Protein AF-X6JZ96-F1 (afdb_monomer_lite)

Structure (mmCIF, N/CA/C/O backbone):
data_AF-X6JZ96-F1
#
_entry.id   AF-X6JZ96-F1
#
loop_
_atom_site.group_PDB
_atom_site.id
_atom_site.type_symbol
_atom_site.label_atom_id
_atom_site.label_alt_id
_atom_site.label_comp_id
_atom_site.label_asym_id
_atom_site.label_entity_id
_atom_site.label_seq_id
_atom_site.pdbx_PDB_ins_code
_atom_site.Cartn_x
_atom_site.Cartn_y
_atom_site.Cartn_z
_atom_site.occupancy
_atom_site.B_iso_or_equiv
_atom_site.auth_seq_id
_atom_site.auth_comp_id
_atom_site.auth_asym_id
_atom_site.auth_atom_id
_atom_site.pdbx_PDB_model_num
ATOM 1 N N . MET A 1 1 ? -22.396 -1.775 2.240 1.00 50.94 1 MET A N 1
ATOM 2 C CA . MET A 1 1 ? -21.436 -2.894 2.344 1.00 50.94 1 MET A CA 1
ATOM 3 C C . MET A 1 1 ? -20.154 -2.355 2.966 1.00 50.94 1 MET A C 1
ATOM 5 O O . MET A 1 1 ? -19.802 -1.221 2.653 1.00 50.94 1 MET A O 1
ATOM 9 N N . ASP A 1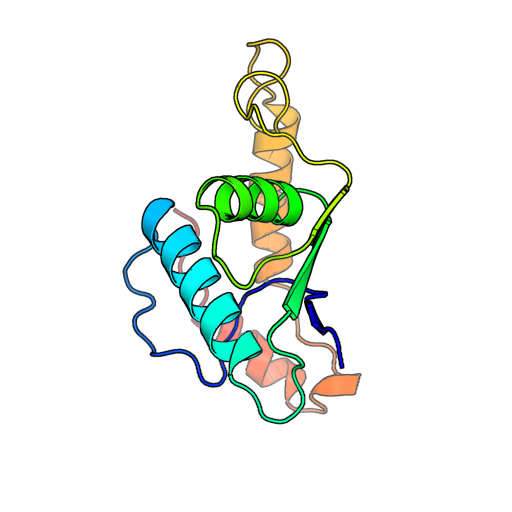 2 ? -19.501 -3.097 3.863 1.00 57.56 2 ASP A N 1
ATOM 10 C CA . ASP A 1 2 ? -18.185 -2.698 4.386 1.00 57.56 2 ASP A CA 1
ATOM 11 C C . ASP A 1 2 ? -17.132 -2.923 3.289 1.00 57.56 2 ASP A C 1
ATOM 13 O O . ASP A 1 2 ? -17.103 -3.983 2.660 1.00 57.56 2 ASP A O 1
ATOM 17 N N . ILE A 1 3 ? -16.306 -1.913 3.002 1.00 61.19 3 ILE A N 1
ATOM 18 C CA . ILE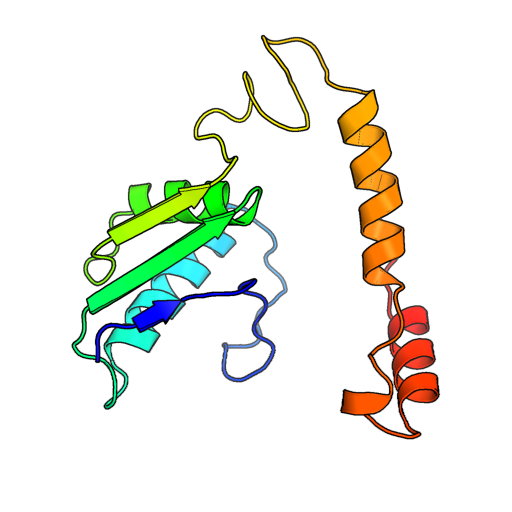 A 1 3 ? -15.323 -1.984 1.911 1.00 61.19 3 ILE A CA 1
ATOM 19 C C . ILE A 1 3 ? -13.994 -2.469 2.473 1.00 61.19 3 ILE A C 1
ATOM 21 O O . ILE A 1 3 ? -13.367 -1.767 3.267 1.00 61.19 3 ILE A O 1
ATOM 25 N N . LEU A 1 4 ? -13.522 -3.620 1.991 1.00 57.94 4 LEU A N 1
ATOM 26 C CA . LEU A 1 4 ? -12.120 -3.996 2.110 1.00 57.94 4 LEU A CA 1
ATOM 27 C C . LEU A 1 4 ? -11.374 -3.506 0.874 1.00 57.94 4 LEU A C 1
ATOM 29 O O . LEU A 1 4 ? -11.563 -4.030 -0.224 1.00 57.94 4 LEU A O 1
ATOM 33 N N . VAL A 1 5 ? -10.503 -2.513 1.035 1.00 62.81 5 VAL A N 1
ATOM 34 C CA . VAL A 1 5 ? -9.641 -2.110 -0.077 1.00 62.81 5 VAL A CA 1
ATOM 35 C C . VAL A 1 5 ? -8.593 -3.206 -0.259 1.00 62.81 5 VAL A C 1
ATOM 37 O O . VAL A 1 5 ? -7.741 -3.380 0.612 1.00 62.81 5 VAL A O 1
ATOM 40 N N . TYR A 1 6 ? -8.628 -3.916 -1.389 1.00 35.44 6 TYR A N 1
ATOM 41 C CA . TYR A 1 6 ? -7.654 -4.933 -1.799 1.00 35.44 6 TYR A CA 1
ATOM 42 C C . TYR A 1 6 ? -6.968 -4.482 -3.098 1.00 35.44 6 TYR A C 1
ATOM 44 O O . TYR A 1 6 ? -7.639 -4.242 -4.096 1.00 35.44 6 TYR A O 1
ATOM 52 N N . GLY A 1 7 ? -5.640 -4.326 -3.085 1.00 36.12 7 GLY A N 1
ATOM 53 C CA . GLY A 1 7 ? -4.853 -3.912 -4.260 1.00 36.12 7 GLY A CA 1
ATOM 54 C C . GLY A 1 7 ? -3.882 -2.756 -3.993 1.00 36.12 7 GLY A C 1
ATOM 55 O O . GLY A 1 7 ? -3.966 -2.077 -2.970 1.00 36.12 7 GLY A O 1
ATOM 56 N N . ARG A 1 8 ? -2.918 -2.539 -4.903 1.00 37.44 8 ARG A N 1
ATOM 57 C CA . ARG A 1 8 ? -2.027 -1.363 -4.861 1.00 37.44 8 ARG A CA 1
ATOM 58 C C . ARG A 1 8 ? -2.883 -0.107 -5.042 1.00 37.44 8 ARG A C 1
ATOM 60 O O . ARG A 1 8 ? -3.602 -0.013 -6.030 1.00 37.44 8 ARG A O 1
ATOM 67 N N . ILE A 1 9 ? -2.788 0.863 -4.132 1.00 37.19 9 ILE A N 1
ATOM 68 C CA . ILE A 1 9 ? -3.301 2.212 -4.406 1.00 37.19 9 ILE A CA 1
ATOM 69 C C . ILE A 1 9 ? -2.297 2.866 -5.360 1.00 37.19 9 ILE A C 1
ATOM 71 O O . ILE A 1 9 ? -1.333 3.486 -4.932 1.00 37.19 9 ILE A O 1
ATOM 75 N N . PHE A 1 10 ? -2.491 2.638 -6.653 1.00 29.95 10 PHE A N 1
ATOM 76 C CA . PHE A 1 10 ? -2.060 3.531 -7.722 1.00 29.95 10 PHE A CA 1
ATOM 77 C C . PHE A 1 10 ? -3.322 3.772 -8.547 1.00 29.95 10 PHE A C 1
ATOM 79 O O . PHE A 1 10 ? -3.810 2.860 -9.213 1.00 29.95 10 PHE A O 1
ATOM 86 N N . GLY A 1 11 ? -3.934 4.943 -8.391 1.00 27.78 11 GLY A N 1
ATOM 87 C CA . GLY A 1 11 ? -5.224 5.257 -8.996 1.00 27.78 11 GLY A CA 1
ATOM 88 C C . GLY A 1 11 ? -5.088 6.318 -10.076 1.00 27.78 11 GLY A C 1
ATOM 89 O O . GLY A 1 11 ? -5.001 7.494 -9.764 1.00 27.78 11 GLY A O 1
ATOM 90 N N . ASP A 1 12 ? -5.149 5.890 -11.335 1.00 29.58 12 ASP A N 1
ATOM 91 C CA . ASP A 1 12 ? -5.189 6.754 -12.526 1.00 29.58 12 ASP A CA 1
ATOM 92 C C . ASP A 1 12 ? -6.625 7.067 -13.001 1.00 29.58 12 ASP A C 1
ATOM 94 O O . ASP A 1 12 ? -6.845 7.555 -14.109 1.00 29.58 12 ASP A O 1
ATOM 98 N N . ARG A 1 13 ? -7.660 6.786 -12.196 1.00 25.98 13 ARG A N 1
ATOM 99 C CA . ARG A 1 13 ? -9.046 7.138 -12.551 1.00 25.98 13 ARG A CA 1
ATOM 100 C C . ARG A 1 13 ? -9.780 7.762 -11.373 1.00 25.98 13 ARG A C 1
ATOM 102 O O . ARG A 1 13 ? -10.139 7.072 -10.427 1.00 25.98 13 ARG A O 1
ATOM 109 N N . GLY A 1 14 ? -10.022 9.068 -11.478 1.00 33.25 14 GLY A N 1
ATOM 110 C CA . GLY A 1 14 ? -10.902 9.827 -10.582 1.00 33.25 14 GLY A CA 1
ATOM 111 C C . GLY A 1 14 ? -10.227 10.536 -9.405 1.00 33.25 14 GLY A C 1
ATOM 112 O O . GLY A 1 14 ? -10.924 11.211 -8.658 1.00 33.25 14 GLY A O 1
ATOM 113 N N . ILE A 1 15 ? -8.904 10.425 -9.253 1.00 43.12 15 ILE A N 1
ATOM 114 C CA . ILE A 1 15 ? -8.129 11.162 -8.242 1.00 43.12 15 ILE A CA 1
ATOM 115 C C . ILE A 1 15 ? -7.719 12.529 -8.830 1.00 43.12 15 ILE A C 1
ATOM 117 O O . ILE A 1 15 ? -7.327 12.572 -10.004 1.00 43.12 15 ILE A O 1
ATOM 121 N N . PRO A 1 16 ? -7.816 13.650 -8.086 1.00 31.16 16 PRO A N 1
ATOM 122 C CA . PRO A 1 16 ? -7.248 14.931 -8.506 1.00 31.16 16 PRO A CA 1
ATOM 123 C C . PRO A 1 16 ? -5.782 14.770 -8.945 1.00 31.16 16 PRO A C 1
ATOM 125 O O . PRO A 1 16 ? -4.947 14.244 -8.217 1.00 31.16 16 PRO A O 1
ATOM 128 N N . ARG A 1 17 ? -5.483 15.181 -10.183 1.00 34.72 17 ARG A N 1
ATOM 129 C CA . ARG A 1 17 ? -4.255 14.854 -10.934 1.00 34.72 17 ARG A CA 1
ATOM 130 C C . ARG A 1 17 ? -3.008 15.662 -10.537 1.00 34.72 17 ARG A C 1
ATOM 132 O O . ARG A 1 17 ? -2.271 16.086 -11.427 1.00 34.72 17 ARG A O 1
ATOM 139 N N . ASP A 1 18 ? -2.731 15.886 -9.256 1.00 35.22 18 ASP A N 1
ATOM 140 C CA . ASP A 1 18 ? -1.465 16.530 -8.864 1.00 35.22 18 ASP A CA 1
ATOM 141 C C . ASP A 1 18 ? -0.425 15.519 -8.358 1.00 35.22 18 ASP A C 1
ATOM 143 O O . ASP A 1 18 ? -0.061 15.466 -7.187 1.00 35.22 18 ASP A O 1
ATOM 147 N N . CYS A 1 19 ? 0.088 14.696 -9.277 1.00 33.16 19 CYS A N 1
ATOM 148 C CA . CYS A 1 19 ? 1.162 13.731 -9.010 1.00 33.16 19 CYS A CA 1
ATOM 149 C C . CYS A 1 19 ? 2.563 14.366 -8.864 1.00 33.16 19 CYS A C 1
ATOM 151 O O . CYS A 1 19 ? 3.560 13.647 -8.910 1.00 33.16 19 CYS A O 1
ATOM 153 N N . ARG A 1 20 ? 2.701 15.691 -8.692 1.00 31.42 20 ARG A N 1
ATOM 154 C CA . ARG A 1 20 ? 4.025 16.353 -8.635 1.00 31.42 20 ARG A CA 1
ATOM 155 C C . ARG A 1 20 ? 4.663 16.407 -7.245 1.00 31.42 20 ARG A C 1
ATOM 157 O O . ARG A 1 20 ? 5.652 17.112 -7.053 1.00 31.42 20 ARG A O 1
ATOM 164 N N . ARG A 1 21 ? 4.140 15.677 -6.258 1.00 34.50 21 ARG A N 1
ATOM 165 C CA . ARG A 1 21 ? 4.543 15.844 -4.854 1.00 34.50 21 ARG A CA 1
ATOM 166 C C . ARG A 1 21 ? 4.821 14.502 -4.165 1.00 34.50 21 ARG A C 1
ATOM 168 O O . ARG A 1 21 ? 4.066 14.044 -3.321 1.00 34.50 21 ARG A O 1
ATOM 175 N N . THR A 1 22 ? 5.953 13.881 -4.483 1.00 39.94 22 THR A N 1
ATOM 176 C CA . THR A 1 22 ? 6.376 12.531 -4.047 1.00 39.94 22 THR A CA 1
ATOM 177 C C . THR A 1 22 ? 6.879 12.422 -2.594 1.00 39.94 22 THR A C 1
ATOM 179 O O . THR A 1 22 ? 7.699 11.557 -2.291 1.00 39.94 22 THR A O 1
ATOM 182 N N . SER A 1 23 ? 6.427 13.273 -1.665 1.00 49.75 23 SER A N 1
ATOM 183 C CA . SER A 1 23 ? 6.821 13.150 -0.252 1.00 49.75 23 SER A CA 1
ATOM 184 C C . SER A 1 23 ? 6.033 12.030 0.446 1.00 49.75 23 SER A C 1
ATOM 186 O O . SER A 1 23 ? 4.896 11.725 0.083 1.00 49.75 23 SER A O 1
ATOM 188 N N . MET A 1 24 ? 6.624 11.404 1.468 1.00 52.19 24 MET A N 1
ATOM 189 C CA . MET A 1 24 ? 5.958 10.364 2.267 1.00 52.19 24 MET A CA 1
ATOM 190 C C . MET A 1 24 ? 4.703 10.884 2.986 1.00 52.19 24 MET A C 1
ATOM 192 O O . MET A 1 24 ? 3.741 10.139 3.155 1.00 52.19 24 MET A O 1
ATOM 196 N N . LEU A 1 25 ? 4.713 12.161 3.382 1.00 56.62 25 LEU A N 1
ATOM 197 C CA . LEU A 1 25 ? 3.585 12.829 4.033 1.00 56.62 25 LEU A CA 1
ATOM 198 C C . LEU A 1 25 ? 2.404 12.969 3.071 1.00 56.62 25 LEU A C 1
ATOM 200 O O . LEU A 1 25 ? 1.292 12.584 3.420 1.00 56.62 25 LEU A O 1
ATOM 204 N N . ASN A 1 26 ? 2.672 13.377 1.828 1.00 69.38 26 ASN A N 1
ATOM 205 C CA . ASN A 1 26 ? 1.629 13.519 0.813 1.00 69.38 26 ASN A CA 1
ATOM 206 C C . ASN A 1 26 ? 0.944 12.174 0.527 1.00 69.38 26 ASN A C 1
ATOM 208 O O . ASN A 1 26 ? -0.273 12.113 0.452 1.00 69.38 26 ASN A O 1
ATOM 212 N N . LYS A 1 27 ? 1.698 11.063 0.497 1.00 67.69 27 LYS A N 1
ATOM 213 C CA . LYS A 1 27 ? 1.118 9.718 0.304 1.00 67.69 27 LYS A CA 1
ATOM 214 C C . LYS A 1 27 ? 0.155 9.299 1.422 1.00 67.69 27 LYS A C 1
ATOM 216 O O . LYS A 1 27 ? -0.770 8.528 1.172 1.00 67.69 27 LYS A O 1
ATOM 221 N N . GLN A 1 28 ? 0.389 9.742 2.659 1.00 79.25 28 GLN A N 1
ATOM 222 C CA . GLN A 1 28 ? -0.527 9.466 3.770 1.00 79.25 28 GLN A CA 1
ATOM 223 C C . GLN A 1 28 ? -1.779 10.336 3.683 1.00 79.25 28 GLN A C 1
ATOM 225 O O . GLN A 1 28 ? -2.872 9.844 3.955 1.00 79.25 28 GLN A O 1
ATOM 230 N N . ASP A 1 29 ? -1.623 11.598 3.285 1.00 84.12 29 ASP A N 1
ATOM 231 C CA . ASP A 1 29 ? -2.743 12.521 3.107 1.00 84.12 29 ASP A CA 1
ATOM 232 C C . ASP A 1 29 ? -3.653 12.059 1.954 1.00 84.12 29 ASP A C 1
ATOM 234 O O . ASP A 1 29 ? -4.860 11.927 2.158 1.00 84.12 29 ASP A O 1
ATOM 238 N N . ASP A 1 30 ? -3.076 11.655 0.816 1.00 84.06 30 ASP A N 1
ATOM 239 C CA . ASP A 1 30 ? -3.803 11.033 -0.302 1.00 84.06 30 ASP A CA 1
ATOM 240 C C . ASP A 1 30 ? -4.557 9.774 0.160 1.00 84.06 30 ASP A C 1
ATOM 242 O O . ASP A 1 30 ? -5.719 9.543 -0.178 1.00 84.06 30 ASP A O 1
ATOM 246 N N . GLY A 1 31 ? -3.902 8.940 0.977 1.00 86.12 31 GLY A N 1
ATOM 247 C CA . GLY A 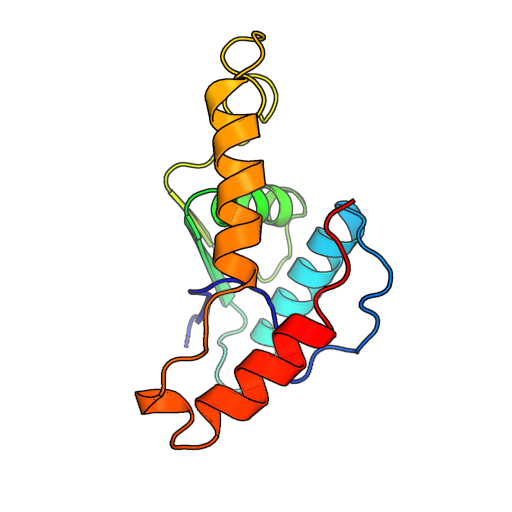1 31 ? -4.511 7.742 1.546 1.00 86.12 31 GLY A CA 1
ATOM 248 C C . GLY A 1 31 ? -5.722 8.057 2.428 1.00 86.12 31 GLY A C 1
ATOM 249 O O . GLY A 1 31 ? -6.745 7.373 2.334 1.00 86.12 31 GLY A O 1
ATOM 250 N N . ALA A 1 32 ? -5.628 9.093 3.264 1.00 90.06 32 ALA A N 1
ATOM 251 C CA . ALA A 1 32 ? -6.723 9.532 4.123 1.00 90.06 32 ALA A CA 1
ATOM 252 C C . ALA A 1 32 ? -7.881 10.113 3.300 1.00 90.06 32 ALA A C 1
ATOM 254 O O . ALA A 1 32 ? -9.041 9.794 3.569 1.00 90.06 32 ALA A O 1
ATOM 255 N N . GLU A 1 33 ? -7.579 10.894 2.260 1.00 90.44 33 GLU A N 1
ATOM 256 C CA . GLU A 1 33 ? -8.584 11.433 1.343 1.00 90.44 33 GLU A CA 1
ATOM 257 C C . GLU A 1 33 ? -9.351 10.313 0.631 1.00 90.44 33 GLU A C 1
ATOM 259 O O . GLU A 1 33 ? -10.582 10.344 0.579 1.00 90.44 33 GLU A O 1
ATOM 264 N N . ILE A 1 34 ? -8.648 9.283 0.152 1.00 89.56 34 ILE A N 1
ATOM 265 C CA . ILE A 1 34 ? -9.267 8.119 -0.492 1.00 89.56 34 ILE A CA 1
ATOM 266 C C . ILE A 1 34 ? -10.178 7.370 0.484 1.00 89.56 34 ILE A C 1
ATOM 268 O O . ILE A 1 34 ? -11.284 6.985 0.106 1.00 89.56 34 ILE A O 1
ATOM 272 N N . ILE A 1 35 ? -9.755 7.173 1.737 1.00 91.31 35 ILE A N 1
ATOM 273 C CA . ILE A 1 35 ? -10.589 6.535 2.769 1.00 91.31 35 ILE A CA 1
ATOM 274 C C . ILE A 1 35 ? -11.868 7.343 3.005 1.00 91.31 35 ILE A C 1
ATOM 276 O O . ILE A 1 35 ? -12.964 6.776 2.984 1.00 91.31 35 ILE A O 1
ATOM 280 N N . ALA A 1 36 ? -11.744 8.660 3.161 1.00 93.19 36 ALA A N 1
ATOM 281 C CA . ALA A 1 36 ? -12.887 9.540 3.359 1.00 93.19 36 ALA A CA 1
ATOM 282 C C . ALA A 1 36 ? -13.808 9.553 2.125 1.00 93.19 36 ALA A C 1
ATOM 284 O O . ALA A 1 36 ? -15.033 9.542 2.253 1.00 93.19 36 ALA A O 1
ATOM 285 N N . TRP A 1 37 ? -13.242 9.546 0.915 1.00 93.25 37 TRP A N 1
ATOM 286 C CA . TRP A 1 37 ? -14.006 9.469 -0.328 1.00 93.25 37 TRP A CA 1
ATOM 287 C C . TRP A 1 37 ? -14.772 8.150 -0.447 1.00 93.25 37 TRP A C 1
ATOM 289 O O . TRP A 1 37 ? -15.966 8.179 -0.746 1.00 93.25 37 TRP A O 1
ATOM 299 N N . LEU A 1 38 ? -14.126 7.013 -0.161 1.00 91.12 38 LEU A N 1
ATOM 300 C CA . LEU A 1 38 ? -14.751 5.687 -0.170 1.00 91.12 38 LEU A CA 1
ATOM 301 C C . LEU A 1 38 ? -15.929 5.625 0.803 1.00 91.12 38 LEU A C 1
ATOM 303 O O . LEU A 1 38 ? -16.998 5.137 0.443 1.00 91.12 38 LEU A O 1
ATOM 307 N N . ALA A 1 39 ? -15.756 6.175 2.004 1.00 94.50 39 ALA A N 1
ATOM 308 C CA . ALA A 1 39 ? -16.787 6.197 3.033 1.00 94.50 39 ALA A CA 1
ATOM 309 C C . ALA A 1 39 ? -18.046 6.988 2.634 1.00 94.50 39 ALA A C 1
ATOM 311 O O . ALA A 1 39 ? -19.129 6.696 3.138 1.00 94.50 39 ALA A O 1
ATOM 312 N N . ARG A 1 40 ? -17.924 7.958 1.715 1.00 94.56 40 ARG A N 1
ATOM 313 C CA . ARG A 1 40 ? -19.047 8.767 1.204 1.00 94.56 40 ARG A CA 1
ATOM 314 C C . ARG A 1 40 ? -19.787 8.140 0.023 1.00 94.56 40 ARG A C 1
ATOM 316 O O . ARG A 1 40 ? -20.786 8.698 -0.424 1.00 94.56 40 ARG A O 1
ATOM 323 N N . GLN A 1 41 ? -19.311 7.021 -0.519 1.00 94.62 41 GLN A N 1
ATOM 324 C CA . GLN A 1 41 ? -19.958 6.408 -1.676 1.00 94.62 41 GLN A CA 1
ATOM 325 C C . GLN A 1 41 ? -21.289 5.746 -1.286 1.00 94.62 41 GLN A C 1
ATOM 327 O O . GLN A 1 41 ? -21.364 5.132 -0.223 1.00 94.62 41 GLN A O 1
ATOM 332 N N . PRO A 1 42 ? -22.328 5.781 -2.144 1.00 92.69 42 PRO A N 1
ATOM 333 C CA . PRO A 1 42 ? -23.672 5.290 -1.799 1.00 92.69 42 PRO A CA 1
ATOM 334 C C . PRO A 1 42 ? -23.731 3.780 -1.516 1.00 92.69 42 PRO A C 1
ATOM 336 O O . PRO A 1 42 ? -24.668 3.289 -0.895 1.00 92.69 42 PRO A O 1
ATOM 339 N N . TRP A 1 43 ? -22.726 3.031 -1.968 1.00 90.25 43 TRP A N 1
ATOM 340 C CA . TRP A 1 43 ? -22.573 1.594 -1.735 1.00 90.25 43 TRP A CA 1
ATOM 341 C C . TRP A 1 43 ? -21.739 1.267 -0.476 1.00 90.25 43 TRP A C 1
ATOM 343 O O . TRP A 1 43 ? -21.702 0.110 -0.034 1.00 90.25 43 TRP A O 1
ATOM 353 N N . CYS A 1 44 ? -21.109 2.271 0.139 1.00 93.00 44 CYS A N 1
ATOM 354 C CA . CYS A 1 44 ? -20.365 2.145 1.387 1.00 93.00 44 CYS A CA 1
ATOM 355 C C . CYS A 1 44 ? -21.271 2.368 2.603 1.00 93.00 44 CYS A C 1
ATOM 357 O O . CYS A 1 44 ? -22.157 3.213 2.601 1.00 93.00 44 CYS A O 1
ATOM 359 N N . THR A 1 45 ? -21.014 1.644 3.687 1.00 92.38 45 THR A N 1
ATOM 360 C CA . THR A 1 45 ? -21.638 1.864 5.007 1.00 92.38 45 THR A CA 1
ATOM 361 C C . THR A 1 45 ? -20.995 3.003 5.810 1.00 92.38 45 THR A C 1
ATOM 363 O O . THR A 1 45 ? -21.322 3.178 6.984 1.00 92.38 45 THR A O 1
ATOM 366 N N . GLY A 1 46 ? -20.030 3.726 5.235 1.00 92.69 46 GLY A N 1
ATOM 367 C CA . GLY A 1 46 ? -19.173 4.677 5.950 1.00 92.69 46 GLY A CA 1
ATOM 368 C C . GLY A 1 46 ? -18.043 4.026 6.760 1.00 92.69 46 GLY A C 1
ATOM 369 O O . GLY A 1 46 ? -17.298 4.726 7.443 1.00 92.69 46 GLY A O 1
ATOM 370 N N . ARG A 1 47 ? -17.900 2.693 6.708 1.00 95.94 47 ARG A N 1
ATOM 371 C CA . ARG A 1 47 ? -16.811 1.945 7.356 1.00 95.94 47 ARG A CA 1
ATOM 372 C C . ARG A 1 47 ? -15.871 1.373 6.302 1.00 95.94 47 ARG A C 1
ATOM 374 O O . ARG A 1 47 ? -16.297 0.634 5.413 1.00 95.94 47 ARG A O 1
ATOM 381 N N . VAL A 1 48 ? -14.585 1.689 6.430 1.00 94.00 48 VAL A N 1
ATOM 382 C CA . VAL A 1 48 ? -13.534 1.243 5.512 1.00 94.00 48 VAL A CA 1
ATOM 383 C C . VAL A 1 48 ? -12.531 0.374 6.262 1.00 94.00 48 VAL A C 1
ATOM 385 O O . VAL A 1 48 ? -12.126 0.692 7.381 1.00 94.00 48 VAL A O 1
ATOM 388 N N . GLY A 1 49 ? -12.125 -0.731 5.641 1.00 92.38 49 GLY A N 1
ATOM 389 C CA . GLY A 1 49 ? -11.029 -1.580 6.090 1.00 92.38 49 GLY A CA 1
ATOM 390 C C . GLY A 1 49 ? -9.911 -1.659 5.051 1.00 92.38 49 GLY A C 1
ATOM 391 O O . GLY A 1 49 ? -10.143 -1.521 3.846 1.00 92.38 49 GLY A O 1
ATOM 392 N N . MET A 1 50 ? -8.685 -1.920 5.503 1.00 90.38 50 MET A N 1
ATOM 393 C CA . MET A 1 50 ? -7.528 -2.113 4.623 1.00 90.38 50 MET A CA 1
ATOM 394 C C . MET A 1 50 ? -6.906 -3.490 4.817 1.00 90.38 50 MET A C 1
ATOM 396 O O . MET A 1 50 ? -6.576 -3.873 5.932 1.00 90.38 50 MET A O 1
ATOM 400 N N . PHE A 1 51 ? -6.657 -4.199 3.718 1.00 90.12 51 PHE A N 1
ATOM 401 C CA . PHE A 1 51 ? -5.812 -5.392 3.712 1.00 90.12 51 PHE A CA 1
ATOM 402 C C . PHE A 1 51 ? -4.598 -5.156 2.817 1.00 90.12 51 PHE A C 1
ATOM 404 O O . PHE A 1 51 ? -4.748 -4.796 1.642 1.00 90.12 51 PHE A O 1
ATOM 411 N N . ARG A 1 52 ? -3.385 -5.347 3.340 1.00 83.44 52 ARG A N 1
ATOM 412 C CA . ARG A 1 52 ? -2.151 -5.126 2.577 1.00 83.44 52 ARG A CA 1
ATOM 413 C C . ARG A 1 52 ? -1.018 -6.067 2.988 1.00 83.44 52 ARG A C 1
ATOM 415 O O . ARG A 1 52 ? -0.928 -6.507 4.126 1.00 83.44 52 ARG A O 1
ATOM 422 N N . ARG A 1 53 ? -0.104 -6.315 2.046 1.00 84.31 53 ARG A N 1
ATOM 423 C CA . ARG A 1 53 ? 1.122 -7.098 2.250 1.00 84.31 53 ARG A CA 1
ATOM 424 C C . ARG A 1 53 ? 2.359 -6.253 1.944 1.00 84.31 53 ARG A C 1
ATOM 426 O O . ARG A 1 53 ? 2.297 -5.415 1.039 1.00 84.31 53 ARG A O 1
ATOM 433 N N . SER A 1 54 ? 3.479 -6.525 2.616 1.00 85.31 54 SER A N 1
ATOM 434 C CA . SER A 1 54 ? 4.791 -5.932 2.309 1.00 85.31 54 SER A CA 1
ATOM 435 C C . SER A 1 54 ? 4.744 -4.398 2.380 1.00 85.31 54 SER A C 1
ATOM 437 O O . SER A 1 54 ? 4.180 -3.856 3.330 1.00 85.31 54 SER A O 1
ATOM 439 N N . TRP A 1 55 ? 5.263 -3.688 1.377 1.00 80.75 55 TRP A N 1
ATOM 440 C CA . TRP A 1 55 ? 5.231 -2.225 1.272 1.00 80.75 55 TRP A CA 1
ATOM 441 C C . TRP A 1 55 ? 3.848 -1.622 1.512 1.00 80.75 55 TRP A C 1
ATOM 443 O O . TRP A 1 55 ? 3.713 -0.615 2.200 1.00 80.75 55 TRP A O 1
ATOM 453 N N . GLY A 1 56 ? 2.797 -2.272 1.004 1.00 81.12 56 GLY A N 1
ATOM 454 C CA . GLY A 1 56 ? 1.433 -1.819 1.250 1.00 81.12 56 GLY A CA 1
ATOM 455 C C . GLY A 1 56 ? 1.025 -1.933 2.722 1.00 81.12 56 GLY A C 1
ATOM 456 O O . GLY A 1 56 ? 0.203 -1.146 3.180 1.00 81.12 56 GLY A O 1
ATOM 457 N N . GLY A 1 57 ? 1.556 -2.921 3.449 1.00 85.19 57 GLY A N 1
ATOM 458 C CA . GLY A 1 57 ? 1.310 -3.108 4.881 1.00 85.19 57 GLY A CA 1
ATOM 459 C C . GLY A 1 57 ? 1.945 -1.991 5.705 1.00 85.19 57 GLY A C 1
ATOM 460 O O . GLY A 1 57 ? 1.276 -1.420 6.559 1.00 85.19 57 GLY A O 1
ATOM 461 N N . VAL A 1 58 ? 3.168 -1.582 5.351 1.00 85.94 58 VAL A N 1
ATOM 462 C CA . VAL A 1 58 ? 3.835 -0.406 5.939 1.00 85.94 58 VAL A CA 1
ATOM 463 C C . VAL A 1 58 ? 2.987 0.855 5.730 1.00 85.94 58 VAL A C 1
ATOM 465 O O . VAL A 1 58 ? 2.744 1.608 6.671 1.00 85.94 58 VAL A O 1
ATOM 468 N N . SER A 1 59 ? 2.461 1.066 4.517 1.00 86.00 59 SER A N 1
ATOM 469 C CA . SER A 1 59 ? 1.560 2.196 4.243 1.00 86.00 59 SER A CA 1
ATOM 470 C C . SER A 1 59 ? 0.260 2.131 5.052 1.00 86.00 59 SER A C 1
ATOM 472 O O . SER A 1 59 ? -0.227 3.165 5.498 1.00 86.00 59 SER A O 1
ATOM 474 N N . ALA A 1 60 ? -0.305 0.937 5.265 1.00 89.00 60 ALA A N 1
ATOM 475 C CA . ALA A 1 60 ? -1.507 0.766 6.080 1.00 89.00 60 ALA A CA 1
ATOM 476 C C . ALA A 1 60 ? -1.254 1.086 7.563 1.00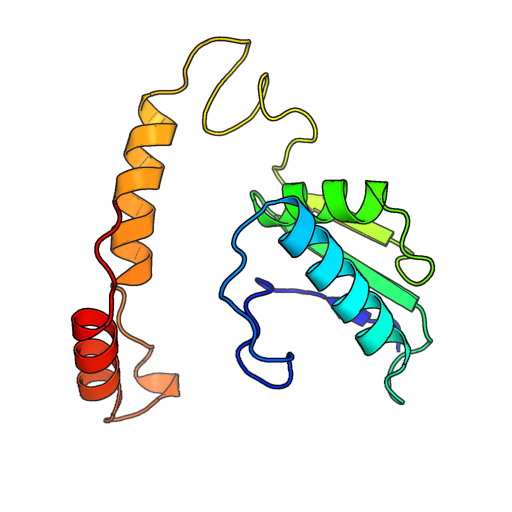 89.00 60 ALA A C 1
ATOM 478 O O . ALA A 1 60 ? -2.085 1.749 8.178 1.00 89.00 60 ALA A O 1
ATOM 479 N N . LEU A 1 61 ? -0.102 0.681 8.114 1.00 90.31 61 LEU A N 1
ATOM 480 C CA . LEU A 1 61 ? 0.313 1.025 9.481 1.00 90.31 61 LEU A CA 1
ATOM 481 C C . LEU A 1 61 ? 0.464 2.542 9.652 1.00 90.31 61 LEU A C 1
ATOM 483 O O . LEU A 1 61 ? -0.088 3.125 10.583 1.00 90.31 61 LEU A O 1
ATOM 487 N N . GLN A 1 62 ? 1.142 3.199 8.711 1.00 88.8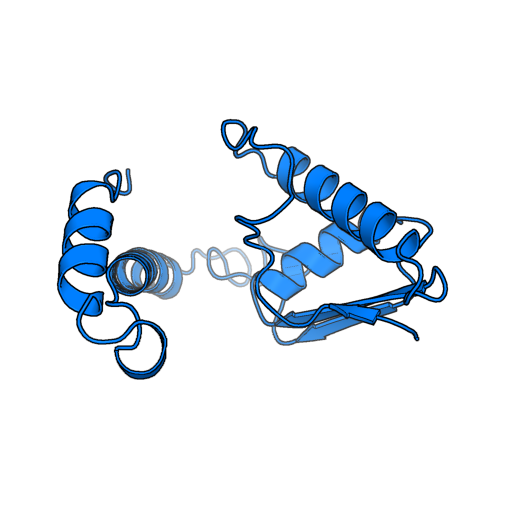8 62 GLN A N 1
ATOM 488 C CA . GLN A 1 62 ? 1.331 4.652 8.730 1.00 88.88 62 GLN A CA 1
ATOM 489 C C . GLN A 1 62 ? 0.012 5.414 8.621 1.00 88.88 62 GLN A C 1
ATOM 491 O O . GLN A 1 62 ? -0.213 6.383 9.343 1.00 88.88 62 GLN A O 1
ATOM 496 N N . LEU A 1 63 ? -0.883 4.962 7.744 1.00 90.06 63 LEU A N 1
ATOM 497 C CA . LEU A 1 63 ? -2.190 5.581 7.589 1.00 90.06 63 LEU A CA 1
ATOM 498 C C . LEU A 1 63 ? -3.069 5.355 8.825 1.00 90.06 63 LEU A C 1
ATOM 500 O O . LEU A 1 63 ? -3.734 6.281 9.274 1.00 90.06 63 LEU A O 1
ATOM 504 N N . ALA A 1 64 ? -3.020 4.172 9.440 1.00 91.38 64 ALA A N 1
ATOM 505 C CA . ALA A 1 64 ? -3.709 3.913 10.702 1.00 91.38 64 ALA A CA 1
ATOM 506 C C . ALA A 1 64 ? -3.183 4.781 11.855 1.00 91.38 64 ALA A C 1
ATOM 508 O O . ALA A 1 64 ? -3.978 5.241 12.675 1.00 91.38 64 ALA A O 1
ATOM 509 N N . ALA A 1 65 ? -1.881 5.087 11.886 1.00 91.81 65 ALA A N 1
ATOM 510 C CA . ALA A 1 65 ? -1.302 6.002 12.872 1.00 91.81 65 ALA A CA 1
ATOM 511 C C . ALA A 1 65 ? -1.885 7.427 12.780 1.00 91.81 65 ALA A C 1
ATOM 513 O O . ALA A 1 65 ? -1.980 8.119 13.794 1.00 91.81 65 ALA A O 1
ATOM 514 N N . ARG A 1 66 ? -2.354 7.849 11.595 1.00 91.12 66 ARG A N 1
ATOM 515 C CA . ARG A 1 66 ? -3.067 9.125 11.385 1.00 91.12 66 ARG A CA 1
ATOM 516 C C . ARG A 1 66 ? -4.517 9.107 11.882 1.00 91.12 66 ARG A C 1
ATOM 518 O O . ARG A 1 66 ? -5.143 10.160 11.932 1.00 91.12 66 ARG A O 1
ATOM 525 N N . ARG A 1 67 ? -5.040 7.935 12.260 1.00 93.06 67 ARG A N 1
ATOM 526 C CA . ARG A 1 67 ? -6.402 7.710 12.773 1.00 93.06 67 ARG A CA 1
ATOM 527 C C . ARG A 1 67 ? -7.525 8.330 11.913 1.00 93.06 67 ARG A C 1
ATOM 529 O O . ARG A 1 67 ? -8.356 9.054 12.465 1.00 93.06 67 ARG A O 1
ATOM 536 N N . PRO A 1 68 ? -7.605 8.051 10.594 1.00 93.88 68 PRO A N 1
ATOM 537 C CA . PRO A 1 68 ? -8.759 8.457 9.797 1.00 93.88 68 PRO A CA 1
ATOM 538 C C . PRO A 1 68 ? -10.046 7.912 10.431 1.00 93.88 68 PRO A C 1
ATOM 540 O O . PRO A 1 68 ? -10.108 6.712 10.723 1.00 93.88 68 PRO A O 1
ATOM 543 N N . PRO A 1 69 ? -11.071 8.746 10.667 1.00 95.25 69 PRO A N 1
ATOM 544 C CA . PRO A 1 69 ? -12.238 8.332 11.434 1.00 95.25 69 PRO A CA 1
ATOM 545 C C . PRO A 1 69 ? -13.028 7.213 10.751 1.00 95.25 69 PRO A C 1
ATOM 547 O O . PRO A 1 69 ? -13.684 6.431 11.436 1.00 95.25 69 PRO A O 1
ATOM 550 N N . GLU A 1 70 ? -12.962 7.085 9.429 1.00 95.56 70 GLU A N 1
ATOM 551 C CA . GLU A 1 70 ? -13.673 6.066 8.658 1.00 95.56 70 GLU A CA 1
ATOM 552 C C . GLU A 1 70 ? -12.915 4.730 8.574 1.00 95.56 70 GLU A C 1
ATOM 554 O O . GLU A 1 70 ? -13.525 3.704 8.259 1.00 95.56 70 GLU A O 1
ATOM 559 N N . LEU A 1 71 ? -11.617 4.708 8.911 1.00 95.44 71 LEU A N 1
ATOM 560 C CA . LEU A 1 71 ? -10.792 3.499 8.919 1.00 95.44 71 LEU A CA 1
ATOM 561 C C . LEU A 1 71 ? -11.048 2.688 10.193 1.00 95.44 71 LEU A C 1
ATOM 563 O O . LEU A 1 71 ? -10.665 3.087 11.291 1.00 95.44 71 LEU A O 1
ATOM 567 N N . LYS A 1 72 ? -11.710 1.538 10.054 1.00 96.06 72 LYS A N 1
ATOM 568 C CA . LYS A 1 72 ? -12.155 0.722 11.198 1.00 96.06 72 LYS A CA 1
ATOM 569 C C . LYS A 1 72 ? -11.280 -0.490 11.478 1.00 96.06 72 LYS A C 1
ATOM 571 O O . LYS A 1 72 ? -11.268 -0.967 12.606 1.00 96.06 72 LYS A O 1
ATOM 576 N N . ALA A 1 73 ? -10.566 -0.989 10.473 1.00 93.81 73 ALA A N 1
ATOM 577 C CA . ALA A 1 73 ? -9.678 -2.132 10.630 1.00 93.81 73 ALA A CA 1
ATOM 578 C C . ALA A 1 73 ? -8.557 -2.116 9.588 1.00 93.81 73 ALA A C 1
ATOM 580 O O . ALA A 1 73 ? -8.769 -1.734 8.434 1.00 93.81 73 ALA A O 1
ATOM 581 N N . ILE A 1 74 ? -7.381 -2.598 9.989 1.00 93.44 74 ILE A N 1
ATOM 582 C CA . ILE A 1 74 ? -6.291 -2.933 9.076 1.00 93.44 74 ILE A CA 1
ATOM 583 C C . ILE A 1 74 ? -5.867 -4.384 9.289 1.00 93.44 74 ILE A C 1
ATOM 585 O O . ILE A 1 74 ? -5.887 -4.890 10.408 1.00 93.44 74 ILE A O 1
ATOM 589 N N . ILE A 1 75 ? -5.458 -5.037 8.210 1.00 93.00 75 ILE A N 1
ATOM 590 C CA . ILE A 1 75 ? -4.782 -6.329 8.223 1.00 93.00 75 ILE A CA 1
ATOM 591 C C . ILE A 1 75 ? -3.506 -6.164 7.408 1.00 93.00 75 ILE A C 1
ATOM 593 O O . ILE A 1 75 ? -3.554 -5.850 6.212 1.00 93.00 75 ILE A O 1
ATOM 597 N N . THR A 1 76 ? -2.366 -6.372 8.055 1.00 91.44 76 THR A N 1
ATOM 598 C CA . THR A 1 76 ? -1.047 -6.220 7.442 1.00 91.44 76 THR A CA 1
ATOM 599 C C . THR A 1 76 ? -0.276 -7.528 7.502 1.00 91.44 76 THR A C 1
ATOM 601 O O . THR A 1 76 ? -0.234 -8.179 8.541 1.00 91.44 76 THR A O 1
ATOM 604 N N . VAL A 1 77 ? 0.326 -7.927 6.381 1.00 90.25 77 VAL A N 1
ATOM 605 C CA . VAL A 1 77 ? 1.035 -9.209 6.241 1.00 90.25 77 VAL A CA 1
ATOM 606 C C . VAL A 1 77 ? 2.470 -8.966 5.773 1.00 90.25 77 VAL A C 1
ATOM 608 O O . VAL A 1 77 ? 2.678 -8.276 4.773 1.00 90.25 77 VAL A O 1
ATOM 611 N N . CYS A 1 78 ? 3.458 -9.560 6.451 1.00 87.50 78 CYS A N 1
ATOM 612 C CA . CYS A 1 78 ? 4.888 -9.435 6.119 1.00 87.50 78 CYS A CA 1
ATOM 613 C C . CYS A 1 78 ? 5.332 -7.970 5.935 1.00 87.50 78 CYS A C 1
ATOM 615 O O . CYS A 1 78 ? 5.911 -7.616 4.910 1.00 87.50 78 CYS A O 1
ATOM 617 N N . SER A 1 79 ? 4.971 -7.107 6.882 1.00 86.88 79 SER A N 1
ATOM 618 C CA . SER A 1 79 ? 5.329 -5.687 6.913 1.00 86.88 79 SER A CA 1
ATOM 619 C C . SER A 1 79 ? 5.923 -5.331 8.269 1.00 86.88 79 SER A C 1
ATOM 621 O O . SER A 1 79 ? 5.746 -6.088 9.218 1.00 86.88 79 SER A O 1
ATOM 623 N N . THR A 1 80 ? 6.545 -4.160 8.358 1.00 85.19 80 THR A N 1
ATOM 624 C CA . THR A 1 80 ? 7.141 -3.639 9.591 1.00 85.19 80 THR A CA 1
ATOM 625 C C . THR A 1 80 ? 6.618 -2.235 9.910 1.00 85.19 80 THR A C 1
ATOM 627 O O . THR A 1 80 ? 6.305 -1.461 8.997 1.00 85.19 80 THR A O 1
ATOM 630 N N . ASP A 1 81 ? 6.501 -1.913 11.194 1.00 85.25 81 ASP A N 1
ATOM 631 C CA . ASP A 1 81 ? 6.350 -0.556 11.722 1.00 85.25 81 ASP A CA 1
ATOM 632 C C . ASP A 1 81 ? 7.705 0.119 12.008 1.00 85.25 81 ASP A C 1
ATOM 634 O O . ASP A 1 81 ? 7.771 1.350 11.985 1.00 85.25 81 ASP A O 1
ATOM 638 N N . ASP A 1 82 ? 8.790 -0.653 12.148 1.00 84.69 82 ASP A N 1
ATOM 639 C CA . ASP A 1 82 ? 10.170 -0.167 12.248 1.00 84.69 82 ASP A CA 1
ATOM 640 C C . ASP A 1 82 ? 10.977 -0.495 10.980 1.00 84.69 82 ASP A C 1
ATOM 642 O O . ASP A 1 82 ? 11.336 -1.636 10.677 1.00 84.69 82 ASP A O 1
ATOM 646 N N . ARG A 1 83 ? 11.270 0.551 10.204 1.00 76.81 83 ARG A N 1
ATOM 647 C CA . ARG A 1 83 ? 11.981 0.425 8.927 1.00 76.81 83 ARG A CA 1
ATOM 648 C C . ARG A 1 83 ? 13.502 0.389 9.069 1.00 76.81 83 ARG A C 1
ATOM 650 O O . ARG A 1 83 ? 14.184 0.137 8.081 1.00 76.81 83 ARG A O 1
ATOM 657 N N . TYR A 1 84 ? 14.034 0.706 10.244 1.00 78.62 84 TYR A N 1
ATOM 658 C CA . TYR A 1 84 ? 15.470 0.685 10.491 1.00 78.62 84 TYR A CA 1
ATOM 659 C C . TYR A 1 84 ? 15.929 -0.675 11.015 1.00 78.62 84 TYR A C 1
ATOM 661 O O . TYR A 1 84 ? 17.042 -1.107 10.732 1.00 78.62 84 TYR A O 1
ATOM 669 N N . THR A 1 85 ? 15.091 -1.372 11.773 1.00 80.75 85 THR A N 1
ATOM 670 C CA . THR A 1 85 ? 15.462 -2.682 12.313 1.00 80.75 85 THR A CA 1
ATOM 671 C C . THR A 1 85 ? 15.057 -3.831 11.403 1.00 80.75 85 THR A C 1
ATOM 673 O O . THR A 1 85 ? 15.780 -4.821 11.381 1.00 80.75 85 THR A O 1
ATOM 676 N N . ASP A 1 86 ? 13.962 -3.702 10.639 1.00 75.38 86 ASP A N 1
ATOM 677 C CA . ASP A 1 86 ? 13.271 -4.861 10.051 1.00 75.38 86 ASP A CA 1
ATOM 678 C C . ASP A 1 86 ? 12.729 -4.630 8.617 1.00 75.38 86 ASP A C 1
ATOM 680 O O . ASP A 1 86 ? 11.675 -5.153 8.244 1.00 75.38 86 ASP A O 1
ATOM 684 N N . ASP A 1 87 ? 13.423 -3.845 7.782 1.00 79.50 87 ASP A N 1
ATOM 685 C CA . ASP A 1 87 ? 13.020 -3.564 6.387 1.00 79.50 87 ASP A CA 1
ATOM 686 C C . ASP A 1 87 ? 14.091 -3.963 5.362 1.00 79.50 87 ASP A C 1
ATOM 688 O O . ASP A 1 87 ? 15.226 -4.296 5.687 1.00 79.50 87 ASP A O 1
ATOM 692 N N . ALA A 1 88 ? 13.742 -3.870 4.077 1.00 75.56 88 ALA A N 1
ATOM 693 C CA . ALA A 1 88 ? 14.632 -4.154 2.953 1.00 75.56 88 ALA A CA 1
ATOM 694 C C . ALA A 1 88 ? 15.953 -3.357 2.953 1.00 75.56 88 ALA A C 1
ATOM 696 O O . ALA A 1 88 ? 16.875 -3.733 2.241 1.00 75.56 88 ALA A O 1
ATOM 697 N N . HIS A 1 89 ? 16.045 -2.261 3.712 1.00 80.69 89 HIS A N 1
ATOM 698 C CA . HIS A 1 89 ? 17.245 -1.425 3.781 1.00 80.69 89 HIS A CA 1
ATOM 699 C C . HIS A 1 89 ? 18.194 -1.835 4.908 1.00 80.69 89 HIS A C 1
ATOM 701 O O . HIS A 1 89 ? 19.412 -1.757 4.748 1.00 80.69 89 HIS A O 1
ATOM 707 N N . TYR A 1 90 ? 17.640 -2.259 6.042 1.00 82.56 90 TYR A N 1
ATOM 708 C CA . TYR A 1 90 ? 18.391 -2.533 7.256 1.00 82.56 90 TYR A CA 1
ATOM 709 C C . TYR A 1 90 ? 17.766 -3.692 8.024 1.00 82.56 90 TYR A C 1
ATOM 711 O O . TYR A 1 90 ? 16.546 -3.791 8.153 1.00 82.56 90 TYR A O 1
ATOM 719 N N . THR A 1 91 ? 18.618 -4.555 8.564 1.00 84.19 91 THR A N 1
ATOM 720 C CA . THR A 1 91 ? 18.217 -5.675 9.414 1.00 84.19 91 THR A CA 1
ATOM 721 C C . THR A 1 91 ? 19.084 -5.673 10.667 1.00 84.19 91 THR A C 1
ATOM 723 O O . THR A 1 91 ? 20.306 -5.789 10.580 1.00 84.19 91 THR A O 1
ATOM 726 N N . GLY A 1 92 ? 18.477 -5.467 11.838 1.00 84.19 92 GLY A N 1
ATOM 727 C CA . GLY A 1 92 ? 19.194 -5.358 13.114 1.00 84.19 92 GLY A CA 1
ATOM 728 C C . GLY A 1 92 ? 20.228 -4.223 13.160 1.00 84.19 92 GLY A C 1
ATOM 729 O O . GLY A 1 92 ? 21.236 -4.343 13.851 1.00 84.19 92 GLY A O 1
ATOM 730 N N . GLY A 1 93 ? 20.018 -3.145 12.394 1.00 83.88 93 GLY A N 1
ATOM 731 C CA . GLY A 1 93 ? 20.951 -2.016 12.290 1.00 83.88 93 GLY A CA 1
ATOM 732 C C . GLY A 1 93 ? 22.120 -2.217 11.315 1.00 83.88 93 GLY A C 1
ATOM 733 O O . GLY A 1 93 ? 22.959 -1.327 11.190 1.00 83.88 93 GLY A O 1
ATOM 734 N N . VAL A 1 94 ? 22.175 -3.345 10.601 1.00 86.81 94 VAL A N 1
ATOM 735 C CA . VAL A 1 94 ? 23.141 -3.599 9.521 1.00 86.81 94 VAL A CA 1
ATOM 736 C C . VAL A 1 94 ? 22.465 -3.372 8.172 1.00 86.81 94 VAL A C 1
ATOM 738 O O . VAL A 1 94 ? 21.297 -3.716 8.003 1.00 86.81 94 VAL A O 1
ATOM 741 N N . ILE A 1 95 ? 23.184 -2.792 7.208 1.00 88.81 95 ILE A N 1
ATOM 742 C CA . ILE A 1 95 ? 22.676 -2.592 5.843 1.00 88.81 95 ILE A CA 1
ATOM 743 C C . ILE A 1 95 ? 22.365 -3.949 5.203 1.00 88.81 95 ILE A C 1
ATOM 745 O O . ILE A 1 95 ? 23.197 -4.853 5.217 1.00 88.81 95 ILE A O 1
ATOM 749 N N . ASN A 1 96 ? 21.182 -4.063 4.603 1.00 87.50 96 ASN A N 1
ATOM 750 C CA . ASN A 1 96 ? 20.777 -5.222 3.815 1.00 87.50 96 ASN A CA 1
ATOM 751 C C . ASN A 1 96 ? 21.047 -4.958 2.323 1.00 87.50 96 ASN A C 1
ATOM 753 O O . ASN A 1 96 ? 20.144 -4.684 1.532 1.00 87.50 96 ASN A O 1
ATOM 757 N N . ASP A 1 97 ? 22.325 -4.981 1.949 1.00 85.44 97 ASP A N 1
ATOM 758 C CA . ASP A 1 97 ? 22.812 -4.652 0.604 1.00 85.44 97 ASP A CA 1
ATOM 759 C C . ASP A 1 97 ? 22.215 -5.555 -0.487 1.00 85.44 97 ASP A C 1
ATOM 761 O O . ASP A 1 97 ? 21.829 -5.072 -1.554 1.00 85.44 97 ASP A O 1
ATOM 765 N N . ALA A 1 98 ? 22.057 -6.845 -0.191 1.00 85.62 98 ALA A N 1
ATOM 766 C CA . ALA A 1 98 ? 21.448 -7.822 -1.078 1.00 85.62 98 ALA A CA 1
ATOM 767 C C . ALA A 1 98 ? 19.988 -7.472 -1.404 1.00 85.62 98 ALA A C 1
ATOM 769 O O . ALA A 1 98 ? 19.615 -7.494 -2.577 1.00 85.62 98 ALA A O 1
ATOM 770 N N . MET A 1 99 ? 19.164 -7.109 -0.408 1.00 83.38 99 MET A N 1
ATOM 771 C CA . MET A 1 99 ? 17.785 -6.664 -0.659 1.00 83.38 99 MET A CA 1
ATOM 772 C C . MET A 1 99 ? 17.741 -5.330 -1.400 1.00 83.38 99 MET A C 1
ATOM 774 O O . MET A 1 99 ? 16.940 -5.195 -2.323 1.00 83.38 99 MET A O 1
ATOM 778 N N . ILE A 1 100 ? 18.574 -4.354 -1.025 1.00 84.94 100 ILE A N 1
ATOM 779 C CA . ILE A 1 100 ? 18.607 -3.043 -1.691 1.00 84.94 100 ILE A CA 1
ATOM 780 C C . ILE A 1 100 ? 18.914 -3.213 -3.180 1.00 84.94 100 ILE A C 1
ATOM 782 O O . ILE A 1 100 ? 18.186 -2.691 -4.027 1.00 84.94 100 ILE A O 1
ATOM 786 N N . PHE A 1 101 ? 19.967 -3.966 -3.502 1.00 86.06 101 PHE A N 1
ATOM 787 C CA . PHE A 1 101 ? 20.358 -4.217 -4.884 1.00 86.06 101 PHE A CA 1
ATOM 788 C C . PHE A 1 101 ? 19.273 -4.986 -5.639 1.00 86.06 101 PHE A C 1
ATOM 790 O O . PHE A 1 101 ? 18.877 -4.602 -6.741 1.00 86.06 101 PHE A O 1
ATOM 797 N N . GLU A 1 102 ? 18.756 -6.050 -5.026 1.00 86.44 102 GLU A N 1
ATOM 798 C CA . GLU A 1 102 ? 17.714 -6.877 -5.617 1.00 86.44 102 GLU A CA 1
ATOM 799 C C . GLU A 1 102 ? 16.471 -6.052 -5.958 1.00 86.44 102 GLU A C 1
ATOM 801 O O . GLU A 1 102 ? 16.049 -6.056 -7.115 1.00 86.44 102 GLU A O 1
ATOM 806 N N . TRP A 1 103 ? 15.934 -5.284 -5.006 1.00 81.75 103 TRP A N 1
ATOM 807 C CA . TRP A 1 103 ? 14.748 -4.463 -5.242 1.00 81.75 103 TRP A CA 1
ATOM 808 C C . TRP A 1 103 ? 15.012 -3.325 -6.221 1.00 81.75 103 TRP A C 1
ATOM 810 O O . TRP A 1 103 ? 14.139 -3.037 -7.040 1.00 81.75 103 TRP A O 1
ATOM 820 N N . GLY A 1 104 ? 16.197 -2.708 -6.179 1.00 80.62 104 GLY A N 1
ATOM 821 C CA . GLY A 1 104 ? 16.587 -1.655 -7.117 1.00 80.62 104 GLY A CA 1
ATOM 822 C C . GLY A 1 104 ? 16.534 -2.130 -8.570 1.00 80.62 104 GLY A C 1
ATOM 823 O O . GLY A 1 104 ? 15.930 -1.476 -9.421 1.00 80.62 104 GLY A O 1
ATOM 824 N N . VAL A 1 105 ? 17.074 -3.319 -8.847 1.00 84.25 105 VAL A N 1
ATOM 825 C CA . VAL A 1 105 ? 17.060 -3.909 -10.196 1.00 84.25 105 VAL A CA 1
ATOM 826 C C . VAL A 1 105 ? 15.688 -4.493 -10.542 1.00 84.25 105 VAL A C 1
ATOM 828 O O . VAL A 1 105 ? 15.162 -4.282 -11.638 1.00 84.25 105 VAL A O 1
ATOM 831 N N . ARG A 1 106 ? 15.067 -5.223 -9.611 1.00 83.38 106 ARG A N 1
ATOM 832 C CA . ARG A 1 106 ? 13.788 -5.902 -9.841 1.00 83.38 106 ARG A CA 1
ATOM 833 C C . ARG A 1 106 ? 12.651 -4.909 -10.073 1.00 83.38 106 ARG A C 1
ATOM 835 O O . ARG A 1 106 ? 11.773 -5.173 -10.892 1.00 83.38 106 ARG A O 1
ATOM 842 N N . TRP A 1 107 ? 12.653 -3.769 -9.385 1.00 81.19 107 TRP A N 1
ATOM 843 C CA . TRP A 1 107 ? 11.639 -2.736 -9.583 1.00 81.19 107 TRP A CA 1
ATOM 844 C C . TRP A 1 107 ? 11.683 -2.160 -11.000 1.00 81.19 107 TRP A C 1
ATOM 846 O O . TRP A 1 107 ? 10.639 -2.050 -11.643 1.00 81.19 107 TRP A O 1
ATOM 856 N N . ALA A 1 108 ? 12.885 -1.892 -11.519 1.00 80.00 108 ALA A N 1
ATOM 857 C CA . ALA A 1 108 ? 13.076 -1.457 -12.898 1.00 80.00 108 ALA A CA 1
ATOM 858 C C . ALA A 1 108 ? 12.497 -2.466 -13.897 1.00 80.00 108 ALA A C 1
ATOM 860 O O . ALA A 1 108 ? 11.734 -2.099 -14.793 1.00 80.00 108 ALA A O 1
ATOM 861 N N . ALA A 1 109 ? 12.788 -3.753 -13.687 1.00 84.25 109 ALA A N 1
ATOM 862 C CA . ALA A 1 109 ? 12.247 -4.826 -14.513 1.00 84.25 109 ALA A CA 1
ATOM 863 C C . ALA A 1 109 ? 10.709 -4.880 -14.456 1.00 84.25 109 ALA A C 1
ATOM 865 O O . ALA A 1 109 ? 10.069 -5.022 -15.495 1.00 84.25 109 ALA A O 1
ATOM 866 N N . TYR A 1 110 ? 10.101 -4.705 -13.274 1.00 84.38 110 TYR A N 1
ATOM 867 C CA . TYR A 1 110 ? 8.640 -4.669 -13.134 1.00 84.38 110 TYR A CA 1
ATOM 868 C C . TYR A 1 110 ? 7.993 -3.489 -13.858 1.00 84.38 110 TYR A C 1
ATOM 870 O O . TYR A 1 110 ? 6.944 -3.664 -14.477 1.00 84.38 110 TYR A O 1
ATOM 878 N N . CYS A 1 111 ? 8.598 -2.303 -13.790 1.00 84.44 111 CYS A N 1
ATOM 879 C CA . CYS A 1 111 ? 8.119 -1.122 -14.508 1.00 84.44 111 CYS A CA 1
ATOM 880 C C . CYS A 1 111 ? 8.164 -1.310 -16.032 1.00 84.44 111 CYS A C 1
ATOM 882 O O . CYS A 1 111 ? 7.333 -0.742 -16.737 1.00 84.44 111 CYS A O 1
ATOM 884 N N . GLY A 1 112 ? 9.093 -2.132 -16.527 1.00 87.06 112 GLY A N 1
ATOM 885 C CA . GLY A 1 112 ? 9.248 -2.443 -17.946 1.00 87.06 112 GLY A CA 1
ATOM 886 C C . GLY A 1 112 ? 8.391 -3.599 -18.47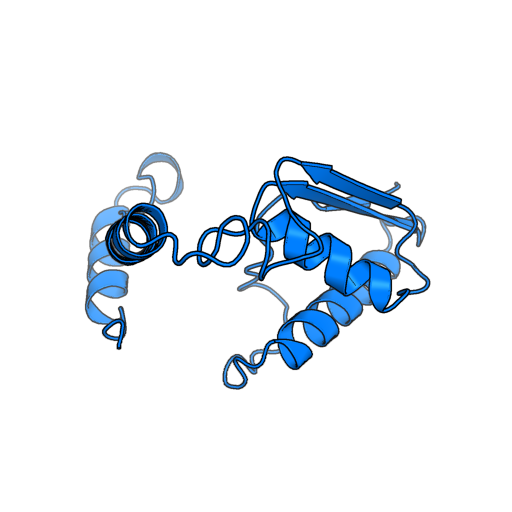1 1.00 87.06 112 GLY A C 1
ATOM 887 O O . GLY A 1 112 ? 8.496 -3.908 -19.657 1.00 87.06 112 GLY A O 1
ATOM 888 N N . LEU A 1 113 ? 7.565 -4.261 -17.651 1.00 90.50 113 LEU A N 1
ATOM 889 C CA . LEU A 1 113 ? 6.758 -5.396 -18.120 1.00 90.50 113 LEU A CA 1
ATOM 890 C C . LEU A 1 113 ? 5.655 -4.959 -19.107 1.00 90.50 113 LEU A C 1
ATOM 892 O O . LEU A 1 113 ? 4.995 -3.937 -18.883 1.00 90.50 113 LEU A O 1
ATOM 896 N N . PRO A 1 114 ? 5.400 -5.737 -20.178 1.00 92.81 114 PRO A N 1
ATOM 897 C CA . PRO A 1 114 ? 4.294 -5.464 -21.086 1.00 92.81 114 PRO A CA 1
ATOM 898 C C . PRO A 1 114 ? 2.939 -5.658 -20.385 1.00 92.81 114 PRO A C 1
ATOM 900 O O . PRO A 1 114 ? 2.819 -6.483 -19.475 1.00 92.81 114 PRO A O 1
ATOM 903 N N . PRO A 1 115 ? 1.893 -4.917 -20.796 1.00 92.12 115 PRO A N 1
ATOM 904 C CA . PRO A 1 115 ? 0.534 -5.212 -20.365 1.00 92.12 115 PRO A CA 1
ATOM 905 C C . PRO A 1 115 ? 0.091 -6.578 -20.908 1.00 92.12 115 PRO A C 1
ATOM 907 O O . PRO A 1 115 ? 0.503 -6.986 -21.992 1.00 92.12 115 PRO A O 1
ATOM 910 N N . ASP A 1 116 ? -0.779 -7.262 -20.167 1.00 93.69 116 ASP A N 1
ATOM 911 C CA . ASP A 1 116 ? -1.311 -8.568 -20.561 1.00 93.69 116 ASP A CA 1
ATOM 912 C C . ASP A 1 116 ? -2.178 -8.451 -21.837 1.00 93.69 116 ASP A C 1
ATOM 914 O O . ASP A 1 116 ? -3.199 -7.747 -21.812 1.00 93.69 116 ASP A O 1
ATOM 918 N N . PRO A 1 117 ? -1.823 -9.136 -22.945 1.00 94.75 117 PRO A N 1
ATOM 919 C CA . PRO A 1 117 ? -2.595 -9.105 -24.186 1.00 94.75 117 PRO A CA 1
ATOM 920 C C . PRO A 1 117 ? -4.041 -9.587 -24.028 1.00 94.75 117 PRO A C 1
ATOM 922 O O . PRO A 1 117 ? -4.915 -9.113 -24.748 1.00 94.75 117 PRO A O 1
ATOM 925 N N . SER A 1 118 ? -4.327 -10.470 -23.067 1.00 96.38 118 SER A N 1
ATOM 926 C CA . SER A 1 118 ? -5.698 -10.920 -22.789 1.00 96.38 118 SER A CA 1
ATOM 927 C C . SER A 1 118 ? -6.592 -9.804 -22.234 1.00 96.38 118 SER A C 1
ATOM 929 O O . SER A 1 118 ? -7.813 -9.869 -22.361 1.00 96.38 118 SER A O 1
ATOM 931 N N . ILE A 1 119 ? -5.991 -8.757 -21.656 1.00 94.69 119 ILE A N 1
ATOM 932 C CA . ILE A 1 119 ? -6.696 -7.608 -21.077 1.00 94.69 119 ILE A CA 1
ATOM 933 C C . ILE A 1 119 ? -6.810 -6.463 -22.089 1.00 94.69 119 ILE A C 1
ATOM 935 O O . ILE A 1 119 ? -7.841 -5.792 -22.141 1.00 94.69 119 ILE A O 1
ATOM 939 N N . VAL A 1 120 ? -5.753 -6.195 -22.866 1.00 94.81 120 VAL A N 1
ATOM 940 C CA . VAL A 1 120 ? -5.676 -4.994 -23.728 1.00 94.81 120 VAL A CA 1
ATOM 941 C C . VAL A 1 120 ? -5.740 -5.273 -25.235 1.00 94.81 120 VAL A C 1
ATOM 943 O O . VAL A 1 120 ? -5.800 -4.316 -26.017 1.00 94.81 120 VAL A O 1
ATOM 946 N N . GLY A 1 121 ? -5.777 -6.546 -25.638 1.00 95.12 121 GLY A N 1
ATOM 947 C CA . GLY A 1 121 ? -5.855 -6.991 -27.031 1.00 95.12 121 GLY A CA 1
ATOM 948 C C . GLY A 1 121 ? -4.607 -6.646 -27.844 1.00 95.12 121 GLY A C 1
ATOM 949 O O . GLY A 1 121 ? -3.526 -6.432 -27.293 1.00 95.12 121 GLY A O 1
ATOM 950 N N . ASP A 1 122 ? -4.765 -6.529 -29.163 1.00 97.19 122 ASP A N 1
ATOM 951 C CA . ASP A 1 122 ? -3.662 -6.317 -30.120 1.00 97.19 122 ASP A CA 1
ATOM 952 C C . ASP A 1 122 ? -2.845 -5.039 -29.870 1.00 97.19 122 ASP A C 1
ATOM 954 O O . ASP A 1 122 ? -1.686 -4.941 -30.268 1.00 97.19 122 ASP A O 1
ATOM 958 N N . ARG A 1 123 ? -3.410 -4.076 -29.131 1.00 96.38 123 ARG A N 1
ATOM 959 C CA . ARG A 1 123 ? -2.744 -2.817 -28.761 1.00 96.38 123 ARG A CA 1
ATOM 960 C C . ARG A 1 123 ? -1.647 -2.985 -27.707 1.00 96.38 123 ARG A C 1
ATOM 962 O O . ARG A 1 123 ? -0.980 -2.005 -27.382 1.00 96.38 123 ARG A O 1
ATOM 969 N N . TRP A 1 124 ? -1.473 -4.180 -27.130 1.00 96.19 124 TRP A N 1
ATOM 970 C CA . TRP A 1 124 ? -0.523 -4.415 -26.034 1.00 96.19 124 TRP A CA 1
ATOM 971 C C . TRP A 1 124 ? 0.892 -3.942 -26.376 1.00 96.19 124 TRP A C 1
ATOM 973 O O . TRP A 1 124 ? 1.568 -3.374 -25.518 1.00 96.19 124 TRP A O 1
ATOM 983 N N . ARG A 1 125 ? 1.318 -4.141 -27.631 1.00 96.06 125 ARG A N 1
ATOM 984 C CA . ARG A 1 125 ? 2.667 -3.809 -28.087 1.00 96.06 125 ARG A CA 1
ATOM 985 C C . ARG A 1 125 ? 2.867 -2.304 -28.182 1.00 96.06 125 ARG A C 1
ATOM 987 O O . ARG A 1 125 ? 3.835 -1.802 -27.622 1.00 96.06 125 ARG A O 1
ATOM 994 N N . ASP A 1 126 ? 1.948 -1.599 -28.833 1.00 96.94 126 ASP A N 1
ATOM 995 C CA . ASP A 1 126 ? 2.034 -0.144 -28.988 1.00 96.94 126 ASP A CA 1
ATOM 996 C C . ASP A 1 126 ? 1.983 0.546 -27.620 1.00 96.94 126 ASP A C 1
ATOM 998 O O . ASP A 1 126 ? 2.829 1.383 -27.316 1.00 96.94 126 ASP A O 1
ATOM 1002 N N . MET A 1 127 ? 1.075 0.101 -26.741 1.00 94.25 127 MET A N 1
ATOM 1003 C CA . MET A 1 127 ? 0.995 0.581 -25.356 1.00 94.25 127 MET A CA 1
ATOM 1004 C C . MET A 1 127 ? 2.279 0.311 -24.564 1.00 94.25 127 MET A C 1
ATOM 1006 O O . MET A 1 127 ? 2.670 1.115 -23.719 1.00 94.25 127 MET A O 1
ATOM 1010 N N . TRP A 1 128 ? 2.918 -0.840 -24.780 1.00 94.50 128 TRP A N 1
ATOM 1011 C CA . TRP A 1 128 ? 4.167 -1.176 -24.106 1.00 94.50 128 TRP A CA 1
ATOM 1012 C C . TRP A 1 128 ? 5.316 -0.287 -24.573 1.00 94.50 128 TRP A C 1
ATOM 1014 O O . TRP A 1 128 ? 6.014 0.278 -23.736 1.00 94.50 128 TRP A O 1
ATOM 1024 N N . VAL A 1 129 ? 5.475 -0.115 -25.887 1.00 94.50 129 VAL A N 1
ATOM 1025 C CA . VAL A 1 129 ? 6.510 0.751 -26.467 1.00 94.50 129 VAL A CA 1
ATOM 1026 C C . VAL A 1 129 ? 6.322 2.194 -26.004 1.00 94.50 129 VAL A C 1
ATOM 1028 O O . VAL A 1 129 ? 7.280 2.800 -25.536 1.00 94.50 129 VAL A O 1
ATOM 1031 N N . GLU A 1 130 ? 5.093 2.716 -26.031 1.00 93.25 130 GLU A N 1
ATOM 1032 C CA . GLU A 1 130 ? 4.782 4.055 -25.520 1.00 93.25 130 GLU A CA 1
ATOM 1033 C C . GLU A 1 130 ? 5.177 4.207 -24.042 1.00 93.25 130 GLU A C 1
ATOM 1035 O O . GLU A 1 130 ? 5.805 5.196 -23.660 1.00 93.25 130 GLU A O 1
ATOM 1040 N N . ARG A 1 131 ? 4.861 3.214 -23.200 1.00 90.38 131 ARG A N 1
ATOM 1041 C CA . ARG A 1 131 ? 5.245 3.219 -21.779 1.00 90.38 131 ARG A CA 1
ATOM 1042 C C . ARG A 1 131 ? 6.752 3.174 -21.582 1.00 90.38 131 ARG A C 1
ATOM 1044 O O . ARG A 1 131 ? 7.249 3.890 -20.722 1.00 90.38 131 ARG A O 1
ATOM 1051 N N . LEU A 1 132 ? 7.468 2.366 -22.364 1.00 90.25 132 LEU A N 1
ATOM 1052 C CA . LEU A 1 132 ? 8.928 2.293 -22.308 1.00 90.25 132 LEU A CA 1
ATOM 1053 C C . LEU A 1 132 ? 9.574 3.617 -22.729 1.00 90.25 132 LEU A C 1
ATOM 1055 O O . LEU A 1 132 ? 10.502 4.071 -22.069 1.00 90.25 132 LEU A O 1
ATOM 1059 N N . SER A 1 133 ? 9.066 4.266 -23.780 1.00 89.69 133 SER A N 1
ATOM 1060 C CA . SER A 1 133 ? 9.569 5.568 -24.237 1.00 89.69 133 SER A CA 1
ATOM 1061 C C . SER A 1 133 ? 9.320 6.699 -23.236 1.00 89.69 133 SER A C 1
ATOM 1063 O O . SER A 1 133 ? 10.070 7.670 -23.221 1.00 89.69 133 SER A O 1
ATOM 1065 N N . ASN A 1 134 ? 8.290 6.570 -22.396 1.00 87.88 134 ASN A N 1
ATOM 1066 C CA . ASN A 1 134 ? 7.964 7.523 -21.334 1.00 87.88 134 ASN A CA 1
ATOM 1067 C C . ASN A 1 134 ? 8.445 7.073 -19.946 1.00 87.88 134 ASN A C 1
ATOM 1069 O O . ASN A 1 134 ? 8.125 7.722 -18.948 1.00 87.88 134 ASN A O 1
ATOM 1073 N N . LEU A 1 135 ? 9.188 5.965 -19.853 1.00 81.56 135 LEU A N 1
ATOM 1074 C CA . LEU A 1 135 ? 9.739 5.504 -18.589 1.00 81.56 135 LEU A CA 1
ATOM 1075 C C . LEU A 1 135 ? 10.884 6.449 -18.215 1.00 81.56 135 LEU A C 1
ATOM 1077 O O . LEU A 1 135 ? 12.004 6.309 -18.704 1.00 81.56 135 LEU A O 1
ATOM 1081 N N . THR A 1 136 ? 10.600 7.457 -17.388 1.00 66.06 136 THR A N 1
ATOM 1082 C CA . THR A 1 136 ? 11.635 8.369 -16.897 1.00 66.06 136 THR A CA 1
ATOM 1083 C C . THR A 1 136 ? 12.718 7.539 -16.220 1.00 66.06 136 THR A C 1
ATOM 1085 O O . THR A 1 136 ? 12.409 6.704 -15.366 1.00 66.06 136 THR A O 1
ATOM 1088 N N . SER A 1 137 ? 13.971 7.750 -16.629 1.00 54.38 137 SER A N 1
ATOM 1089 C CA . SER A 1 137 ? 15.141 7.071 -16.078 1.00 54.38 137 SER A CA 1
ATOM 1090 C C . SER A 1 137 ? 15.066 7.059 -14.557 1.00 54.38 137 SER A C 1
ATOM 1092 O O . SER A 1 137 ? 14.922 8.110 -13.929 1.00 54.38 137 SER A O 1
ATOM 1094 N N . ILE A 1 138 ? 15.116 5.852 -13.994 1.00 50.19 138 ILE A N 1
ATOM 1095 C CA . ILE A 1 138 ? 15.305 5.643 -12.562 1.00 50.19 138 ILE A CA 1
ATOM 1096 C C . ILE A 1 138 ? 16.613 6.374 -12.226 1.00 50.19 138 ILE A C 1
ATOM 1098 O O . ILE A 1 138 ? 17.619 6.051 -12.862 1.00 50.19 138 ILE A O 1
ATOM 1102 N N . PRO A 1 139 ? 16.580 7.418 -11.378 1.00 38.97 139 PRO A N 1
ATOM 1103 C CA . PRO A 1 139 ? 17.776 8.179 -11.040 1.00 38.97 139 PRO A CA 1
ATOM 1104 C C . PRO A 1 139 ? 18.835 7.300 -10.372 1.00 38.97 139 PRO A C 1
ATOM 1106 O O . PRO A 1 139 ? 18.450 6.305 -9.711 1.00 38.97 139 PRO A O 1
#

Secondary structure (DSSP, 8-state):
--EEEES-----SSS-S------HHHHHHHHHHHHHHHHTSTT--S-EEEEEETHHHHHHHHHHHT--TTEEEEEEES--S-TTTEETTEETTEE-HHHHHHHHHHHHHHHTPPPPHHHHGGGHHHHHHHHHHT-----

pLDDT: mean 78.77, std 20.06, range [25.98, 97.19]

Foldseek 3Di:
DEDEDDDDPPDPPDQDPPPPDPDPVVLLVSVLVVLQVQLPDPPHPLAYEYEEEEPVLCSVVVNVVVPNVRYDYYHYYPYDVDCQCRHLQHHNNHGNVVSVVCCVVVVVVVQLDFDDCVVVPPCRVVVSVVSVVVVPDPD

Sequence (139 aa):
MDILVYGRIFGDRGIPRDCRRTSMLNKQDDGAEIIAWLARQPWCTGRVGMFRRSWGGVSALQLAARRPPELKAIITVCSTDDRYTDDAHYTGGVINDAMIFEWGVRWAAYCGLPPDPSIVGDRWRDMWVERLSNLTSIP

Radius of gyration: 17.69 Å; chains: 1; bounding box: 47×28×43 Å